Protein AF-A0A3A9AHB1-F1 (afdb_monomer)

Structure (mmCIF, N/CA/C/O backbone):
data_AF-A0A3A9AHB1-F1
#
_entry.id   AF-A0A3A9AHB1-F1
#
loop_
_atom_site.group_PDB
_atom_site.id
_atom_site.type_symbol
_atom_site.label_atom_id
_atom_site.label_alt_id
_atom_site.label_comp_id
_atom_site.label_asym_id
_atom_site.label_entity_id
_atom_site.label_seq_id
_atom_site.pdbx_PDB_ins_code
_atom_site.Cartn_x
_atom_site.Cartn_y
_atom_site.Cartn_z
_atom_site.occupancy
_atom_site.B_iso_or_equiv
_atom_site.auth_seq_id
_atom_site.auth_comp_id
_atom_site.auth_asym_id
_atom_site.auth_atom_id
_atom_site.pdbx_PDB_model_num
ATOM 1 N N . MET A 1 1 ? -11.901 16.495 0.425 1.00 64.56 1 MET A N 1
ATOM 2 C CA . MET A 1 1 ? -11.104 15.685 -0.528 1.00 64.56 1 MET A CA 1
ATOM 3 C C . MET A 1 1 ? -11.279 14.208 -0.194 1.00 64.56 1 MET A C 1
ATOM 5 O O . MET A 1 1 ? -11.136 13.852 0.966 1.00 64.56 1 MET A O 1
ATOM 9 N N . ASN A 1 2 ? -11.622 13.351 -1.160 1.00 88.25 2 ASN A N 1
ATOM 10 C CA . ASN A 1 2 ? -11.727 11.910 -0.906 1.00 88.2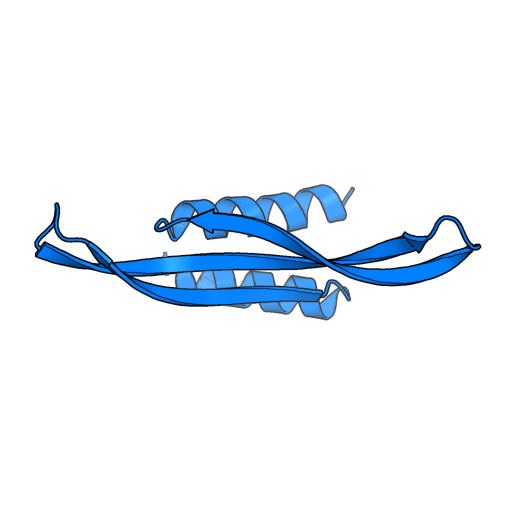5 2 ASN A CA 1
ATOM 11 C C . ASN A 1 2 ? -10.351 11.261 -1.117 1.00 88.25 2 ASN A C 1
ATOM 13 O O . ASN A 1 2 ? -9.947 11.035 -2.256 1.00 88.25 2 ASN A O 1
ATOM 17 N N . ILE A 1 3 ? -9.647 10.987 -0.016 1.00 86.94 3 ILE A N 1
ATOM 18 C CA . ILE A 1 3 ? -8.257 10.503 -0.018 1.00 86.94 3 ILE A CA 1
ATOM 19 C C . ILE A 1 3 ? -8.124 9.205 -0.819 1.00 86.94 3 ILE A C 1
ATOM 21 O O . ILE A 1 3 ? -7.226 9.082 -1.644 1.00 86.94 3 ILE A O 1
ATOM 25 N N . ARG A 1 4 ? -9.065 8.270 -0.660 1.00 87.06 4 ARG A N 1
ATOM 26 C CA . ARG A 1 4 ? -9.049 6.998 -1.389 1.00 87.06 4 ARG A CA 1
ATOM 27 C C . ARG A 1 4 ? -9.207 7.188 -2.898 1.00 87.06 4 ARG A C 1
ATOM 29 O O . ARG A 1 4 ? -8.488 6.558 -3.665 1.00 87.06 4 ARG A O 1
ATOM 36 N N . LYS A 1 5 ? -10.101 8.085 -3.334 1.00 90.88 5 LYS A N 1
ATOM 37 C CA . LYS A 1 5 ? -10.224 8.435 -4.762 1.00 90.88 5 LYS A CA 1
ATOM 38 C C . LYS A 1 5 ? -8.931 9.051 -5.302 1.00 90.88 5 LYS A C 1
ATOM 40 O O . LYS A 1 5 ? -8.548 8.725 -6.420 1.00 90.88 5 LYS A O 1
ATOM 45 N N . THR A 1 6 ? -8.262 9.906 -4.528 1.00 91.00 6 THR A N 1
ATOM 46 C CA . THR A 1 6 ? -6.976 10.502 -4.925 1.00 91.00 6 THR A CA 1
ATOM 47 C C . THR A 1 6 ? -5.876 9.445 -5.031 1.00 91.00 6 THR A C 1
ATOM 49 O O . THR A 1 6 ? -5.213 9.384 -6.060 1.00 91.00 6 THR A O 1
ATOM 52 N N . ILE A 1 7 ? -5.738 8.564 -4.033 1.00 89.62 7 ILE A N 1
ATOM 53 C CA . ILE A 1 7 ? -4.768 7.454 -4.047 1.00 89.62 7 ILE A CA 1
ATOM 54 C C . ILE A 1 7 ? -4.975 6.572 -5.281 1.00 89.62 7 ILE A C 1
ATOM 56 O O . ILE A 1 7 ? -4.015 6.293 -5.987 1.00 89.62 7 ILE A O 1
ATOM 60 N N . ASN A 1 8 ? -6.219 6.191 -5.587 1.00 90.19 8 ASN A N 1
ATOM 61 C CA . ASN A 1 8 ? -6.509 5.358 -6.755 1.00 90.19 8 ASN A CA 1
ATOM 62 C C . ASN A 1 8 ? -6.109 6.046 -8.068 1.00 90.19 8 ASN A C 1
ATOM 64 O O . ASN A 1 8 ? -5.520 5.407 -8.932 1.00 90.19 8 ASN A O 1
ATOM 68 N N . LYS A 1 9 ? -6.394 7.349 -8.215 1.00 91.56 9 LYS A N 1
ATOM 69 C CA . LYS A 1 9 ? -5.987 8.115 -9.404 1.00 91.56 9 LYS A CA 1
ATOM 70 C C . LYS A 1 9 ? -4.468 8.150 -9.564 1.00 91.56 9 LYS A C 1
ATOM 72 O O . LYS A 1 9 ? -3.973 7.916 -10.661 1.00 91.56 9 LYS A O 1
ATOM 77 N N . LEU A 1 10 ? -3.744 8.416 -8.478 1.00 88.81 10 LEU A N 1
ATOM 78 C CA . LEU A 1 10 ? -2.282 8.452 -8.496 1.00 88.81 10 LEU A CA 1
ATOM 79 C C . LEU A 1 10 ? -1.686 7.068 -8.772 1.00 88.81 10 LEU A C 1
ATOM 81 O O . LEU A 1 10 ? -0.777 6.947 -9.583 1.00 88.81 10 LEU A O 1
ATOM 85 N N . GLN A 1 11 ? -2.243 6.012 -8.174 1.00 88.19 11 GLN A N 1
ATOM 86 C CA . GLN A 1 11 ? -1.832 4.639 -8.455 1.00 88.19 11 GLN A CA 1
ATOM 87 C C . GLN A 1 11 ? -2.022 4.298 -9.939 1.00 88.19 11 GLN A C 1
ATOM 89 O O . GLN A 1 11 ? -1.115 3.747 -10.557 1.00 88.19 11 GLN A O 1
ATOM 94 N N . SER A 1 12 ? -3.166 4.651 -10.534 1.00 89.69 12 SER A N 1
ATOM 95 C CA . SER A 1 12 ? -3.397 4.458 -11.969 1.00 89.69 12 SER A CA 1
ATOM 96 C C . SER A 1 12 ? -2.399 5.237 -12.831 1.00 89.69 12 SER A C 1
ATOM 98 O O . SER A 1 12 ? -1.918 4.693 -13.821 1.00 89.69 12 SER A O 1
ATOM 100 N N . ALA A 1 13 ? -2.049 6.469 -12.450 1.00 89.94 13 ALA A N 1
ATOM 101 C CA . ALA A 1 13 ? -1.049 7.267 -13.158 1.00 89.94 13 ALA A CA 1
ATOM 102 C C . ALA A 1 13 ? 0.358 6.642 -13.084 1.00 89.94 13 ALA A C 1
ATOM 104 O O . ALA A 1 13 ? 1.036 6.545 -14.104 1.00 89.94 13 ALA A O 1
ATOM 105 N N . LEU A 1 14 ? 0.772 6.148 -11.911 1.00 86.19 14 LEU A N 1
ATOM 106 C CA . LEU A 1 14 ? 2.047 5.441 -11.734 1.00 86.19 14 LEU A CA 1
ATOM 107 C C . LEU A 1 14 ? 2.118 4.158 -12.571 1.00 86.19 14 LEU A C 1
ATOM 109 O O . LEU A 1 14 ? 3.133 3.904 -13.218 1.00 86.19 14 LEU A O 1
ATOM 113 N N . ILE A 1 15 ? 1.030 3.382 -12.604 1.00 87.31 15 ILE A N 1
ATOM 114 C CA . ILE A 1 15 ? 0.931 2.173 -13.434 1.00 87.31 15 ILE A CA 1
ATOM 115 C C . ILE A 1 15 ? 1.022 2.531 -14.921 1.00 87.31 15 ILE A C 1
ATOM 117 O O . ILE A 1 15 ? 1.729 1.852 -15.662 1.00 87.31 15 ILE A O 1
ATOM 121 N N . ALA A 1 16 ? 0.366 3.611 -15.357 1.00 86.94 16 ALA A N 1
ATOM 122 C CA . ALA A 1 16 ? 0.445 4.087 -16.738 1.00 86.94 16 ALA A CA 1
ATOM 123 C C . ALA A 1 16 ? 1.866 4.531 -17.135 1.00 86.94 16 ALA A C 1
ATOM 125 O O . ALA A 1 16 ? 2.267 4.320 -18.276 1.00 86.94 16 ALA A O 1
ATOM 126 N N . LYS A 1 17 ? 2.649 5.074 -16.192 1.00 86.25 17 LYS A N 1
ATOM 127 C CA . LYS A 1 17 ? 4.080 5.381 -16.380 1.00 86.25 17 LYS A CA 1
ATOM 128 C C . LYS A 1 17 ? 4.990 4.135 -16.353 1.00 86.25 17 LYS A C 1
ATOM 130 O O . LYS A 1 17 ? 6.192 4.259 -16.554 1.00 86.25 17 LYS A O 1
ATOM 135 N N . GLY A 1 18 ? 4.446 2.937 -16.118 1.00 81.19 18 GLY A N 1
ATOM 136 C CA . GLY A 1 18 ? 5.197 1.675 -16.102 1.00 81.19 18 GLY A CA 1
ATOM 137 C C . GLY A 1 18 ? 5.715 1.250 -14.724 1.00 81.19 18 GLY A C 1
ATOM 138 O O . GLY A 1 18 ? 6.389 0.224 -14.615 1.00 81.19 18 GLY A O 1
ATOM 139 N N . TYR A 1 19 ? 5.383 1.980 -13.656 1.00 82.38 19 TYR A N 1
ATOM 140 C CA . TYR A 1 19 ? 5.765 1.595 -12.301 1.00 82.38 19 TYR A CA 1
ATOM 141 C C . TYR A 1 19 ? 4.761 0.618 -11.693 1.00 82.38 19 TYR A C 1
ATOM 143 O O . TYR A 1 19 ? 3.561 0.884 -11.606 1.00 82.38 19 TYR A O 1
ATOM 151 N N . ILE A 1 20 ? 5.259 -0.520 -11.208 1.00 81.12 20 ILE A N 1
ATOM 152 C CA . ILE A 1 20 ? 4.410 -1.564 -10.635 1.00 81.12 20 ILE A CA 1
ATOM 153 C C . ILE A 1 20 ? 4.353 -1.398 -9.112 1.00 81.12 20 ILE A C 1
ATOM 155 O O . ILE A 1 20 ? 5.126 -2.014 -8.373 1.00 81.12 20 ILE A O 1
ATOM 159 N N . TYR A 1 21 ? 3.400 -0.580 -8.655 1.00 84.50 21 TYR A N 1
ATOM 160 C CA . TYR A 1 21 ? 3.037 -0.450 -7.242 1.00 84.50 21 TYR A CA 1
ATOM 161 C C . TYR A 1 21 ? 1.790 -1.259 -6.911 1.00 84.50 21 TYR A C 1
ATOM 163 O O . TYR A 1 21 ? 0.767 -1.196 -7.600 1.00 84.50 21 TYR A O 1
ATOM 171 N N . LYS A 1 22 ? 1.845 -1.971 -5.789 1.00 87.31 22 LYS A N 1
ATOM 172 C CA . LYS A 1 22 ? 0.724 -2.731 -5.249 1.00 87.31 22 LYS A CA 1
ATOM 173 C C . LYS A 1 22 ? 0.366 -2.179 -3.874 1.00 87.31 22 LYS A C 1
ATOM 175 O O . LYS A 1 22 ? 1.152 -2.290 -2.934 1.00 87.31 22 LYS A O 1
ATOM 180 N N . ILE A 1 23 ? -0.820 -1.580 -3.782 1.00 89.31 23 ILE A N 1
ATOM 181 C CA . ILE A 1 23 ? -1.407 -1.079 -2.537 1.00 89.31 23 ILE A CA 1
ATOM 182 C C . ILE A 1 23 ? -2.416 -2.120 -2.049 1.00 89.31 23 ILE A C 1
ATOM 184 O O . ILE A 1 23 ? -3.479 -2.288 -2.643 1.00 89.31 23 ILE A O 1
ATOM 188 N N . ASN A 1 24 ? -2.077 -2.838 -0.982 1.00 90.06 24 ASN A N 1
ATOM 189 C CA . ASN A 1 24 ? -2.943 -3.837 -0.365 1.00 90.06 24 ASN A CA 1
ATOM 190 C C . ASN A 1 24 ? -3.609 -3.255 0.883 1.00 90.06 24 ASN A C 1
ATOM 192 O O . ASN A 1 24 ? -2.973 -2.557 1.672 1.00 90.06 24 ASN A O 1
ATOM 196 N N . THR A 1 25 ? -4.879 -3.589 1.089 1.00 91.69 25 THR A N 1
ATOM 197 C CA . THR A 1 25 ? -5.611 -3.276 2.319 1.00 91.69 25 THR A CA 1
ATOM 198 C C . THR A 1 25 ? -5.845 -4.549 3.106 1.00 91.69 25 THR A C 1
ATOM 200 O O . THR A 1 25 ? -6.322 -5.530 2.539 1.00 91.69 25 THR A O 1
ATOM 203 N N . TYR A 1 26 ? -5.554 -4.528 4.399 1.00 94.06 26 TYR A N 1
ATOM 204 C CA . TYR A 1 26 ? -5.814 -5.649 5.295 1.00 94.06 26 TYR A CA 1
ATOM 205 C C . TYR A 1 26 ? -6.504 -5.156 6.563 1.00 94.06 26 TYR A C 1
ATOM 207 O O . TYR A 1 26 ? -6.476 -3.967 6.878 1.00 94.06 26 TYR A O 1
ATOM 215 N N . GLN A 1 27 ? -7.155 -6.066 7.277 1.00 93.88 27 GLN A N 1
ATOM 216 C CA . GLN A 1 27 ? -7.821 -5.759 8.533 1.00 93.88 27 GLN A CA 1
ATOM 217 C C . GLN A 1 27 ? -7.263 -6.644 9.635 1.00 93.88 27 GLN A C 1
ATOM 219 O O . GLN A 1 27 ? -6.946 -7.808 9.401 1.00 93.88 27 GLN A O 1
ATOM 224 N N . PHE A 1 28 ? -7.117 -6.074 10.822 1.00 93.94 28 PHE A N 1
ATOM 225 C CA . PHE A 1 28 ? -6.694 -6.800 12.008 1.00 93.94 28 PHE A CA 1
ATOM 226 C C . PHE A 1 28 ? -7.403 -6.235 13.232 1.00 93.94 28 PHE A C 1
ATOM 228 O O . PHE A 1 28 ? -7.667 -5.034 13.323 1.00 93.94 28 PHE A O 1
ATOM 235 N N . TYR A 1 29 ? -7.734 -7.111 14.171 1.00 95.00 29 TYR A N 1
ATOM 236 C CA . TYR A 1 29 ? -8.353 -6.704 15.419 1.00 95.00 29 TYR A CA 1
ATOM 237 C C . TYR A 1 29 ? -7.277 -6.192 16.381 1.00 95.00 29 TYR A C 1
ATOM 239 O O . TYR A 1 29 ? -6.207 -6.791 16.490 1.00 95.00 29 TYR A O 1
ATOM 247 N N . ARG A 1 30 ? -7.528 -5.058 17.044 1.00 92.00 30 ARG A N 1
ATOM 248 C CA . ARG A 1 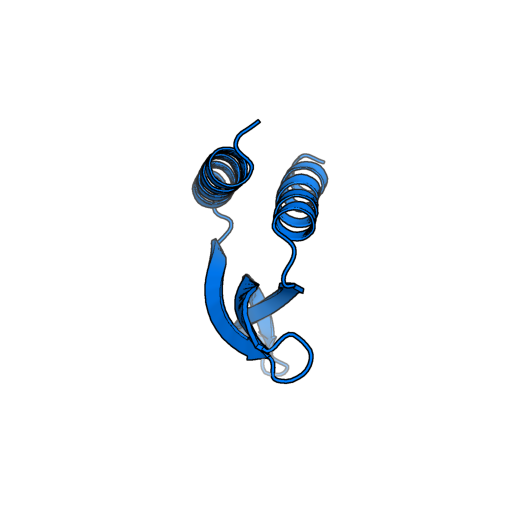30 ? -6.612 -4.489 18.040 1.00 92.00 30 ARG A CA 1
ATOM 249 C C . ARG A 1 30 ? -7.284 -4.469 19.403 1.00 92.00 30 ARG A C 1
ATOM 251 O O . ARG A 1 30 ? -8.123 -3.602 19.654 1.00 92.00 30 ARG A O 1
ATOM 258 N N . ASP A 1 31 ? -6.825 -5.341 20.295 1.00 93.25 31 ASP A N 1
ATOM 259 C CA . ASP A 1 31 ? -7.393 -5.513 21.639 1.00 93.25 31 ASP A CA 1
ATOM 260 C C . ASP A 1 31 ? -7.396 -4.205 22.441 1.00 93.25 31 ASP A C 1
ATOM 262 O O . ASP A 1 31 ? -8.406 -3.831 23.026 1.00 93.25 31 ASP A O 1
ATOM 266 N N . GLN A 1 32 ? -6.308 -3.427 22.366 1.00 91.69 32 GLN A N 1
ATOM 267 C CA . GLN A 1 32 ? -6.182 -2.131 23.055 1.00 91.69 32 GLN A CA 1
ATOM 268 C C . GLN A 1 32 ? -7.274 -1.111 22.697 1.00 91.69 32 GLN A C 1
ATOM 270 O O . GLN A 1 32 ? -7.541 -0.206 23.479 1.00 91.69 32 GLN A O 1
ATOM 275 N N . GLN A 1 33 ? -7.854 -1.198 21.497 1.00 86.44 33 GLN A N 1
ATOM 276 C CA . GLN A 1 33 ? -8.905 -0.282 21.039 1.00 86.44 33 GLN A CA 1
ATOM 277 C C . GLN A 1 33 ? -10.260 -0.984 20.896 1.00 86.44 33 GLN A C 1
ATOM 279 O O . GLN A 1 33 ? -11.212 -0.339 20.460 1.00 86.44 33 GLN A O 1
ATOM 284 N N . ASN A 1 34 ? -10.332 -2.283 21.222 1.00 94.25 34 ASN A N 1
ATOM 285 C CA . ASN A 1 34 ? -11.514 -3.134 21.091 1.00 94.25 34 ASN A CA 1
ATOM 286 C C . ASN A 1 34 ? -12.220 -2.974 19.727 1.00 94.25 34 ASN A C 1
ATOM 288 O O . ASN A 1 34 ? -13.441 -2.846 19.641 1.00 94.25 34 ASN A O 1
ATOM 292 N N . ARG A 1 35 ? -11.444 -2.890 18.639 1.00 93.81 35 ARG A N 1
ATOM 293 C CA . ARG A 1 35 ? -11.992 -2.670 17.293 1.00 93.81 35 ARG A CA 1
ATOM 294 C C . ARG A 1 35 ? -11.134 -3.274 16.194 1.00 93.81 35 ARG A C 1
ATOM 296 O O . ARG A 1 35 ? -9.921 -3.430 16.337 1.00 93.81 35 ARG A O 1
ATOM 303 N N . MET A 1 36 ? -11.775 -3.521 15.0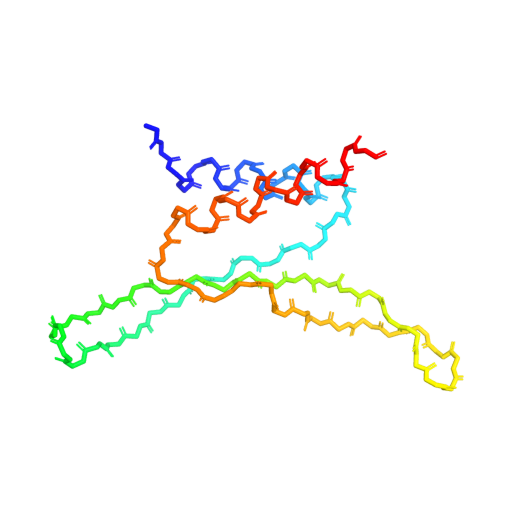55 1.00 95.00 36 MET A N 1
ATOM 304 C CA . MET A 1 36 ? -11.100 -3.842 13.802 1.00 95.00 36 MET A CA 1
ATOM 305 C C . MET A 1 36 ? -10.430 -2.587 13.232 1.00 95.00 36 MET A C 1
ATOM 307 O O . MET A 1 36 ? -11.067 -1.544 13.077 1.00 95.00 36 MET A O 1
ATOM 311 N N . ILE A 1 37 ? -9.148 -2.686 12.899 1.00 94.31 37 ILE A N 1
ATOM 312 C CA . ILE A 1 37 ? -8.364 -1.624 12.270 1.00 94.31 37 ILE A CA 1
ATOM 313 C C . ILE A 1 37 ? -8.044 -2.034 10.840 1.00 94.31 37 ILE A C 1
ATOM 315 O O . ILE A 1 37 ? -7.745 -3.191 10.560 1.00 94.31 37 ILE A O 1
ATOM 319 N N . THR A 1 38 ? -8.109 -1.069 9.924 1.00 93.00 38 THR A N 1
ATOM 320 C CA . THR A 1 38 ? -7.676 -1.259 8.538 1.00 93.00 38 THR A CA 1
ATOM 321 C C . THR A 1 38 ? -6.243 -0.763 8.377 1.00 93.00 38 THR A C 1
ATOM 323 O O . THR A 1 38 ? -5.969 0.415 8.607 1.00 93.00 38 THR A O 1
ATOM 326 N N . GLY A 1 39 ? -5.351 -1.659 7.970 1.00 93.88 39 GLY A N 1
ATOM 327 C CA . GLY A 1 39 ? -3.985 -1.361 7.563 1.00 93.88 39 GLY A CA 1
ATOM 328 C C . GLY A 1 39 ? -3.843 -1.276 6.043 1.00 93.88 39 GLY A C 1
ATOM 329 O O . GLY A 1 39 ? -4.624 -1.856 5.281 1.00 93.88 39 GLY A O 1
ATOM 330 N N . TYR A 1 40 ? -2.821 -0.552 5.611 1.00 93.94 40 TYR A N 1
ATOM 331 C CA . TYR A 1 40 ? -2.435 -0.347 4.223 1.00 93.94 40 TYR A CA 1
ATOM 332 C C . TYR A 1 40 ? -0.970 -0.731 4.065 1.00 93.94 40 TYR A C 1
ATOM 334 O O . TYR A 1 40 ? -0.113 -0.232 4.792 1.00 93.94 40 TYR A O 1
ATOM 342 N N . ARG A 1 41 ? -0.685 -1.586 3.085 1.00 93.38 41 ARG A N 1
ATOM 343 C CA . ARG A 1 41 ? 0.668 -2.005 2.727 1.00 93.38 41 ARG A CA 1
ATOM 344 C C . ARG A 1 41 ? 0.956 -1.606 1.286 1.00 93.38 41 ARG A C 1
ATOM 346 O O . ARG A 1 41 ? 0.226 -2.020 0.388 1.00 93.38 41 ARG A O 1
ATOM 353 N N . ILE A 1 42 ? 2.019 -0.841 1.066 1.00 91.81 42 ILE A N 1
ATOM 354 C CA . IL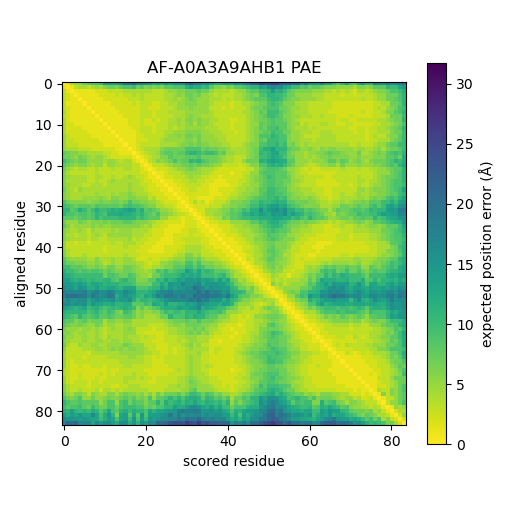E A 1 42 ? 2.514 -0.484 -0.265 1.00 91.81 42 ILE A CA 1
ATOM 355 C C . ILE A 1 42 ? 3.752 -1.322 -0.556 1.00 91.81 42 ILE A C 1
ATOM 357 O O . ILE A 1 42 ? 4.696 -1.351 0.231 1.00 91.81 42 ILE A O 1
ATOM 361 N N . THR A 1 43 ? 3.744 -1.985 -1.705 1.00 91.19 43 THR A N 1
ATOM 362 C CA . THR A 1 43 ? 4.890 -2.738 -2.222 1.00 91.19 43 THR A CA 1
ATOM 363 C C . THR A 1 43 ? 5.216 -2.278 -3.634 1.00 91.19 43 THR A C 1
ATOM 365 O O . THR A 1 43 ? 4.304 -2.014 -4.419 1.00 91.19 43 THR A O 1
ATOM 368 N N . GLU A 1 44 ? 6.500 -2.189 -3.955 1.00 89.19 44 GLU A N 1
ATOM 369 C CA . GLU A 1 44 ? 7.002 -1.880 -5.294 1.00 89.19 44 GLU A CA 1
ATOM 370 C C . GLU A 1 44 ? 7.810 -3.067 -5.819 1.00 89.19 44 GLU A C 1
ATOM 372 O O . GLU A 1 44 ? 8.633 -3.644 -5.100 1.00 89.19 44 GLU A O 1
ATOM 377 N N . LYS A 1 45 ? 7.595 -3.430 -7.087 1.00 85.44 45 LYS A N 1
ATOM 378 C CA . LYS A 1 45 ? 8.459 -4.396 -7.770 1.00 85.44 45 LYS A CA 1
ATOM 379 C C . LYS A 1 45 ? 9.742 -3.714 -8.207 1.00 85.44 45 LYS A C 1
ATOM 381 O O . LYS A 1 45 ? 9.749 -2.995 -9.204 1.00 85.44 45 LYS A O 1
ATOM 386 N N . ARG A 1 46 ? 10.840 -3.999 -7.508 1.00 83.88 46 ARG A N 1
ATOM 387 C CA . ARG A 1 46 ? 12.176 -3.559 -7.919 1.00 83.88 46 ARG A CA 1
ATOM 388 C C . ARG A 1 46 ? 12.929 -4.700 -8.583 1.00 83.88 46 ARG A C 1
ATOM 390 O O . ARG A 1 46 ? 12.965 -5.827 -8.081 1.00 83.88 46 ARG A O 1
ATOM 397 N N . GLN A 1 47 ? 13.537 -4.392 -9.723 1.00 82.38 47 GLN A N 1
ATOM 398 C CA . GLN A 1 47 ? 14.535 -5.264 -10.323 1.00 82.38 47 GLN A CA 1
ATOM 399 C C . GLN A 1 47 ? 15.831 -5.117 -9.533 1.00 82.38 47 GLN A C 1
ATOM 401 O O . GLN A 1 47 ? 16.263 -4.007 -9.230 1.00 82.38 47 GLN A O 1
ATOM 406 N N . TYR A 1 48 ? 16.445 -6.236 -9.183 1.00 81.44 48 TYR A N 1
ATOM 407 C CA . TYR A 1 48 ? 17.748 -6.255 -8.546 1.00 81.44 48 TYR A CA 1
ATOM 408 C C . TYR A 1 48 ? 18.639 -7.273 -9.244 1.00 81.44 48 TYR A C 1
ATOM 410 O O . TYR A 1 48 ? 18.190 -8.333 -9.692 1.00 81.44 48 TYR A O 1
ATOM 418 N N . ARG A 1 49 ? 19.925 -6.940 -9.326 1.00 80.62 49 ARG A N 1
ATOM 419 C CA . ARG A 1 49 ? 20.933 -7.832 -9.881 1.00 80.62 49 ARG A CA 1
ATOM 420 C C . ARG A 1 49 ? 21.449 -8.737 -8.773 1.00 80.62 49 ARG A C 1
ATOM 422 O O . ARG A 1 49 ? 21.966 -8.268 -7.759 1.00 80.62 49 ARG A O 1
ATOM 429 N N . LYS A 1 50 ? 21.288 -10.043 -8.947 1.00 80.56 50 LYS A N 1
ATOM 430 C CA . LYS A 1 50 ? 21.879 -11.039 -8.053 1.00 80.56 50 LYS A CA 1
ATOM 431 C C . LYS A 1 50 ? 23.403 -11.067 -8.240 1.00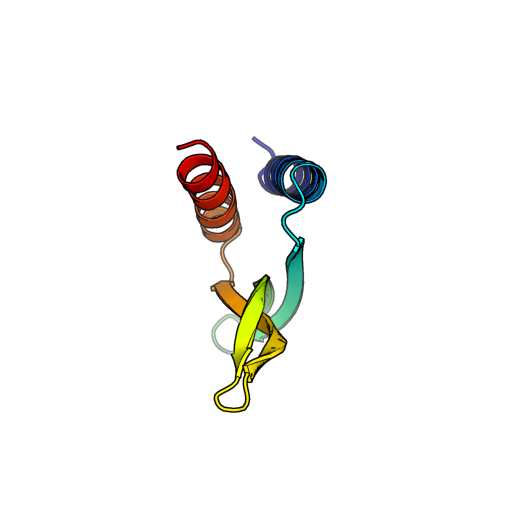 80.56 50 LYS A C 1
ATOM 433 O O . LYS A 1 50 ? 23.927 -10.674 -9.282 1.00 80.56 50 LYS A O 1
ATOM 438 N N . LYS A 1 51 ? 24.126 -11.597 -7.245 1.00 79.94 51 LYS A N 1
ATOM 439 C CA . LYS A 1 51 ? 25.597 -11.740 -7.291 1.00 79.94 51 LYS A CA 1
ATOM 440 C C . LYS A 1 51 ? 26.093 -12.612 -8.457 1.00 79.94 51 LYS A C 1
ATOM 442 O O . LYS A 1 51 ? 27.216 -12.432 -8.902 1.00 79.94 51 LYS A O 1
ATOM 447 N N . ASN A 1 52 ? 25.253 -13.518 -8.959 1.00 81.62 52 ASN A N 1
ATOM 448 C CA . ASN A 1 52 ? 25.518 -14.378 -10.119 1.00 81.62 52 ASN A CA 1
ATOM 449 C C . ASN A 1 52 ? 25.254 -13.687 -11.476 1.00 81.62 52 ASN A C 1
ATOM 451 O O . ASN A 1 52 ? 25.378 -14.325 -12.514 1.00 81.62 52 ASN A O 1
ATOM 455 N N . GLY A 1 53 ? 24.874 -12.405 -11.486 1.00 80.00 53 GLY A N 1
ATOM 456 C CA . GLY A 1 53 ? 24.619 -11.638 -12.705 1.00 80.00 53 GLY A CA 1
ATOM 457 C C . GLY A 1 53 ? 23.186 -11.711 -13.237 1.00 80.00 53 GLY A C 1
ATOM 458 O O . GLY A 1 53 ? 22.858 -10.917 -14.116 1.00 80.00 53 GLY A O 1
ATOM 459 N N . GLU A 1 54 ? 22.323 -12.571 -12.688 1.00 85.12 54 GLU A N 1
ATOM 460 C CA . GLU A 1 54 ? 20.915 -12.668 -13.088 1.00 85.12 54 GLU A CA 1
ATOM 461 C C . GLU A 1 54 ? 20.088 -11.474 -12.591 1.00 85.12 54 GLU A C 1
ATOM 463 O O . GLU A 1 54 ? 20.217 -11.025 -11.445 1.00 85.12 54 GLU A O 1
ATOM 468 N N . MET A 1 55 ? 19.180 -11.002 -13.445 1.00 79.25 55 MET A N 1
ATOM 469 C CA . MET A 1 55 ? 18.150 -10.030 -13.083 1.00 79.25 55 MET A CA 1
ATOM 470 C C . MET A 1 55 ? 16.987 -10.756 -12.410 1.00 79.25 55 MET A C 1
ATOM 472 O O . MET A 1 55 ? 16.412 -11.682 -12.976 1.00 79.25 55 MET A O 1
ATOM 476 N N . SER A 1 56 ? 16.628 -10.336 -11.201 1.00 82.69 56 SER A N 1
ATOM 477 C CA . SER A 1 56 ? 15.493 -10.887 -10.465 1.00 82.69 56 SER A CA 1
ATOM 478 C C . SER A 1 56 ? 14.580 -9.764 -10.000 1.00 82.69 56 SER A C 1
ATOM 480 O O . SER A 1 56 ? 15.010 -8.626 -9.819 1.00 82.69 56 SER A O 1
ATOM 482 N N . VAL A 1 57 ? 13.305 -10.079 -9.801 1.00 83.44 57 VAL A N 1
ATOM 483 C CA . VAL A 1 57 ? 12.313 -9.124 -9.298 1.00 83.44 57 VAL A CA 1
ATOM 484 C C . VAL A 1 57 ? 12.041 -9.439 -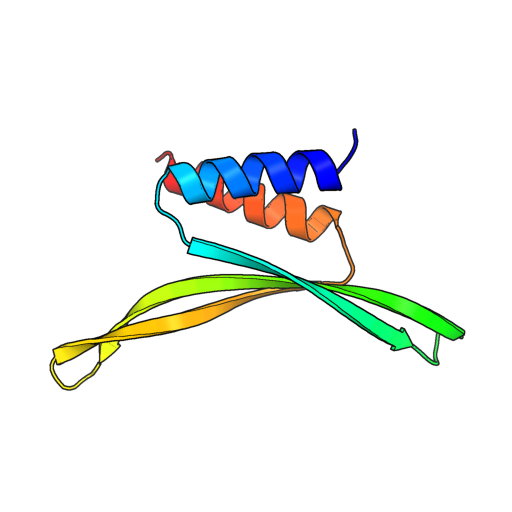7.835 1.00 83.44 57 VAL A C 1
ATOM 486 O O . VAL A 1 57 ? 11.850 -10.603 -7.482 1.00 83.44 57 VAL A O 1
ATOM 489 N N . LYS A 1 58 ? 12.039 -8.416 -6.980 1.00 85.50 58 LYS A N 1
ATOM 490 C CA . LYS A 1 58 ? 11.625 -8.534 -5.581 1.00 85.50 58 LYS A CA 1
ATOM 491 C C . LYS A 1 58 ? 10.538 -7.515 -5.286 1.00 85.50 58 LYS A C 1
ATOM 493 O O . LYS A 1 58 ? 10.664 -6.349 -5.658 1.00 85.50 58 LYS A O 1
ATOM 498 N N . ASP A 1 59 ? 9.505 -7.966 -4.585 1.00 85.69 59 ASP A N 1
ATOM 499 C CA . ASP A 1 59 ? 8.537 -7.072 -3.962 1.00 85.69 59 ASP A CA 1
ATOM 500 C C . ASP A 1 59 ? 9.200 -6.453 -2.723 1.00 85.69 59 ASP A C 1
ATOM 502 O O . ASP A 1 59 ? 9.551 -7.154 -1.769 1.00 85.69 59 ASP A O 1
ATOM 506 N N . VAL A 1 60 ? 9.429 -5.143 -2.762 1.00 88.12 60 VAL A N 1
ATOM 507 C CA . VAL A 1 60 ? 9.977 -4.372 -1.644 1.00 88.12 60 VAL A CA 1
ATOM 508 C C . VAL A 1 60 ? 8.826 -3.648 -0.960 1.00 88.12 60 VAL A C 1
ATOM 510 O O . VAL A 1 60 ? 8.055 -2.950 -1.616 1.00 88.12 60 VAL A O 1
ATOM 513 N N . GLU A 1 61 ? 8.686 -3.833 0.353 1.00 90.06 61 GLU A N 1
ATOM 514 C CA . GLU A 1 61 ? 7.721 -3.077 1.154 1.00 90.06 61 GLU A CA 1
ATOM 515 C C . GLU A 1 61 ? 8.228 -1.643 1.334 1.00 90.06 61 GLU A C 1
ATOM 517 O O . GLU A 1 61 ? 9.323 -1.434 1.850 1.00 90.06 61 GLU A O 1
ATOM 522 N N . LEU A 1 62 ? 7.433 -0.673 0.880 1.00 88.19 62 LEU A N 1
ATOM 523 C CA . LEU A 1 62 ? 7.731 0.757 1.005 1.00 88.19 62 LEU A CA 1
ATOM 524 C C . LEU A 1 62 ? 7.026 1.381 2.209 1.00 88.19 62 LEU A C 1
ATOM 526 O O . LEU A 1 62 ? 7.545 2.299 2.835 1.00 88.19 62 LEU A O 1
ATOM 530 N N . LEU A 1 63 ? 5.824 0.898 2.522 1.00 92.06 63 LEU A N 1
ATOM 531 C CA . LEU A 1 63 ? 5.022 1.417 3.621 1.00 92.06 63 LEU A CA 1
ATOM 532 C C . LEU A 1 63 ? 4.139 0.318 4.195 1.00 92.06 63 LEU A C 1
ATOM 534 O O . LEU A 1 63 ? 3.499 -0.427 3.449 1.00 92.06 63 LEU A O 1
ATOM 538 N N . ASN A 1 64 ? 4.019 0.308 5.517 1.00 92.31 64 ASN A N 1
ATOM 539 C CA . ASN A 1 64 ? 2.970 -0.399 6.228 1.00 92.31 64 ASN A CA 1
ATOM 540 C C . ASN A 1 64 ? 2.396 0.513 7.317 1.00 92.31 64 ASN A C 1
ATOM 542 O O . ASN A 1 64 ? 3.076 0.820 8.294 1.00 92.31 64 ASN A O 1
ATOM 546 N N . SER A 1 65 ? 1.166 0.988 7.128 1.00 92.56 65 SER A N 1
ATOM 547 C CA . SER A 1 65 ? 0.555 1.985 8.009 1.00 92.56 65 SER A CA 1
ATOM 548 C C . SER A 1 65 ? -0.954 1.815 8.122 1.00 92.56 65 SER A C 1
ATOM 550 O O . SER A 1 65 ? -1.624 1.348 7.206 1.00 92.56 65 SER A O 1
ATOM 552 N N . CYS A 1 66 ? -1.518 2.250 9.246 1.00 91.88 66 CYS A N 1
ATOM 553 C CA . CYS A 1 66 ? -2.967 2.345 9.443 1.00 91.88 66 CYS A CA 1
ATOM 554 C C . CYS A 1 66 ? -3.542 3.704 8.996 1.00 91.88 66 CYS A C 1
ATOM 556 O O . CYS A 1 66 ? -4.742 3.942 9.135 1.00 91.88 66 CYS A O 1
ATOM 558 N N . SER A 1 67 ? -2.707 4.610 8.472 1.00 90.88 67 SER A N 1
ATOM 55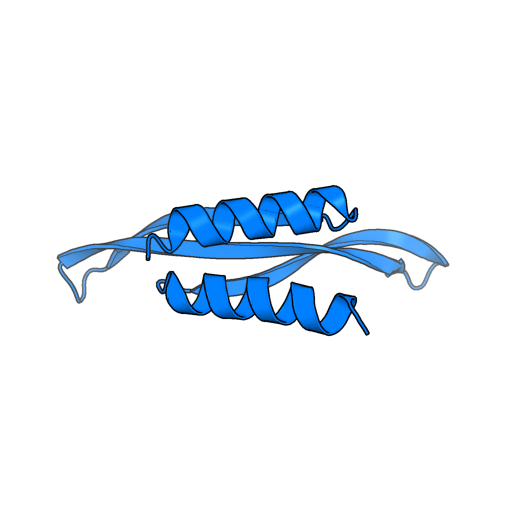9 C CA . SER A 1 67 ? -3.096 5.961 8.065 1.00 90.88 67 SER A CA 1
ATOM 560 C C . SER A 1 67 ? -3.211 6.092 6.546 1.00 90.88 67 SER A C 1
ATOM 562 O O . SER A 1 67 ? -2.224 6.001 5.820 1.00 90.88 67 SER A O 1
ATOM 564 N N . GLN A 1 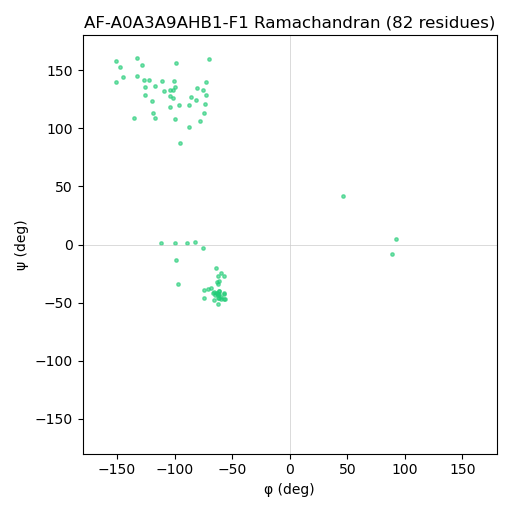68 ? -4.412 6.412 6.049 1.00 88.38 68 GLN A N 1
ATOM 565 C CA . GLN A 1 68 ? -4.606 6.731 4.625 1.00 88.38 68 GLN A CA 1
ATOM 566 C C . GLN A 1 68 ? -3.821 7.977 4.183 1.00 88.38 68 GLN A C 1
ATOM 568 O O . GLN A 1 68 ? -3.478 8.103 3.010 1.00 88.38 68 GLN A O 1
ATOM 573 N N . VAL A 1 69 ? -3.542 8.908 5.100 1.00 90.56 69 VAL A N 1
ATOM 574 C CA . VAL A 1 69 ? -2.788 10.130 4.787 1.00 90.56 69 VAL A CA 1
ATOM 575 C C . VAL A 1 69 ? -1.320 9.804 4.519 1.00 90.56 69 VAL A C 1
ATOM 577 O O . VAL A 1 69 ? -0.733 10.376 3.607 1.00 90.56 69 VAL A O 1
ATOM 580 N N . GLU A 1 70 ? -0.734 8.866 5.264 1.00 91.00 70 GLU A N 1
ATOM 581 C CA . GLU A 1 70 ? 0.641 8.414 5.013 1.00 91.00 70 GLU A CA 1
ATOM 582 C C . GLU A 1 70 ? 0.761 7.697 3.670 1.00 91.00 70 GLU A C 1
ATOM 584 O O . GLU A 1 70 ? 1.687 7.975 2.914 1.00 91.00 70 GLU A O 1
ATOM 589 N N . VAL A 1 71 ? -0.227 6.865 3.321 1.00 90.19 71 VAL A N 1
ATOM 590 C CA . VAL A 1 71 ? -0.301 6.231 1.994 1.00 90.19 71 VAL A CA 1
ATOM 591 C C . VAL A 1 71 ? -0.303 7.286 0.892 1.00 90.19 71 VAL A C 1
ATOM 593 O O . VAL A 1 71 ? 0.453 7.175 -0.068 1.00 90.19 71 VAL A O 1
ATOM 596 N N . LEU A 1 72 ? -1.122 8.333 1.036 1.00 90.06 72 LEU A N 1
ATOM 597 C CA . LEU A 1 72 ? -1.174 9.419 0.060 1.00 90.06 72 LEU A CA 1
ATOM 598 C C . LEU A 1 72 ? 0.168 10.153 -0.055 1.00 90.06 72 LEU A C 1
ATOM 600 O O . LEU A 1 72 ? 0.593 10.434 -1.171 1.00 90.06 72 LEU A O 1
ATOM 604 N N . LYS A 1 73 ? 0.833 10.450 1.069 1.00 90.50 73 LYS A N 1
ATOM 605 C CA . LYS A 1 73 ? 2.139 11.127 1.074 1.00 90.50 73 LYS A CA 1
ATOM 606 C C . LYS A 1 73 ? 3.196 10.327 0.320 1.00 90.50 73 LYS A C 1
ATOM 608 O O . LYS A 1 73 ? 3.875 10.905 -0.516 1.00 90.50 73 LYS A O 1
ATOM 613 N N . VAL A 1 74 ? 3.290 9.019 0.569 1.00 89.06 74 VAL A N 1
ATOM 614 C CA . VAL A 1 74 ? 4.251 8.148 -0.126 1.00 89.06 74 VAL A CA 1
ATOM 615 C C . VAL A 1 74 ? 3.959 8.115 -1.623 1.00 89.06 74 VAL A C 1
ATOM 617 O O . VAL A 1 74 ? 4.833 8.409 -2.423 1.00 89.06 74 VAL A O 1
ATOM 620 N N . VAL A 1 75 ? 2.710 7.852 -2.017 1.00 86.62 75 VAL A N 1
ATOM 621 C CA . VAL A 1 75 ? 2.336 7.784 -3.441 1.00 86.62 75 VAL A CA 1
ATOM 622 C C . VAL A 1 75 ? 2.552 9.126 -4.158 1.00 86.62 75 VAL A C 1
ATOM 624 O O . VAL A 1 75 ? 2.903 9.148 -5.334 1.00 86.62 75 VAL A O 1
ATOM 627 N N . CYS A 1 76 ? 2.348 10.248 -3.464 1.00 86.81 76 CYS A N 1
ATOM 628 C CA . CYS A 1 76 ? 2.585 11.579 -4.014 1.00 86.81 76 CYS A CA 1
ATOM 629 C C . CYS A 1 76 ? 4.081 11.916 -4.110 1.00 86.81 76 CYS A C 1
ATOM 631 O O . CYS A 1 76 ? 4.491 12.512 -5.100 1.00 86.81 76 CYS A O 1
ATOM 633 N N . GLY A 1 77 ? 4.884 11.531 -3.112 1.00 85.56 77 GLY A N 1
ATOM 634 C CA . GLY A 1 77 ? 6.339 11.704 -3.129 1.00 85.56 77 GLY A CA 1
ATOM 635 C C . GLY A 1 77 ? 6.987 10.916 -4.263 1.00 85.56 77 GLY A C 1
ATOM 636 O O . GLY A 1 77 ? 7.730 11.483 -5.051 1.00 85.56 77 GLY A O 1
ATOM 637 N N . GLU A 1 78 ? 6.596 9.653 -4.432 1.00 77.38 78 GLU A N 1
ATOM 638 C CA . GLU A 1 78 ? 7.083 8.791 -5.518 1.00 77.38 78 GLU A CA 1
ATOM 639 C C . GLU A 1 78 ? 6.730 9.335 -6.914 1.00 77.38 78 GLU A C 1
ATOM 641 O O . GLU A 1 78 ? 7.476 9.125 -7.863 1.00 77.38 78 GLU A O 1
ATOM 646 N N . MET A 1 79 ? 5.603 10.042 -7.068 1.00 66.75 79 MET A N 1
ATOM 647 C CA . MET A 1 79 ? 5.279 10.736 -8.322 1.00 66.75 79 MET A CA 1
ATOM 648 C C . MET A 1 79 ? 6.210 11.926 -8.585 1.00 66.75 79 MET A C 1
ATOM 650 O O . MET A 1 79 ? 6.554 12.149 -9.740 1.00 66.75 79 MET A O 1
ATOM 654 N N . GLY A 1 80 ? 6.597 12.668 -7.541 1.00 69.75 80 GLY A N 1
ATOM 655 C CA . GLY A 1 80 ? 7.482 13.831 -7.648 1.00 69.75 80 GLY A CA 1
ATOM 656 C C . GLY A 1 80 ? 8.942 13.453 -7.892 1.00 69.75 80 GLY A C 1
ATOM 657 O O . GLY A 1 80 ? 9.553 13.980 -8.811 1.00 69.75 80 GLY A O 1
ATOM 658 N N . GLU A 1 81 ? 9.477 12.478 -7.150 1.00 64.38 81 GLU A N 1
ATOM 659 C CA . GLU A 1 81 ? 10.859 11.990 -7.328 1.00 64.38 81 GLU A CA 1
ATOM 660 C C . GLU A 1 81 ? 11.099 11.330 -8.695 1.00 64.38 81 GLU A C 1
ATOM 662 O O . GLU A 1 81 ? 12.237 11.179 -9.121 1.00 64.38 81 GLU A O 1
ATOM 667 N N . LYS A 1 82 ? 10.032 10.900 -9.378 1.00 59.22 82 LYS A N 1
ATOM 668 C CA . LYS A 1 82 ? 10.096 10.247 -10.694 1.00 59.22 82 LYS A CA 1
ATOM 669 C C . LYS A 1 82 ? 9.784 11.197 -11.857 1.00 59.22 82 LYS A C 1
ATOM 671 O O . LYS A 1 82 ? 9.719 10.743 -12.999 1.00 59.22 82 LYS A O 1
ATOM 676 N N . GLU A 1 83 ? 9.517 12.472 -11.573 1.00 55.62 83 GLU A N 1
ATOM 677 C CA . GLU A 1 83 ? 9.354 13.533 -12.578 1.00 55.62 83 GLU A CA 1
ATOM 678 C C . GLU A 1 83 ? 10.617 14.394 -12.771 1.00 55.62 83 GLU A C 1
ATOM 680 O O . GLU A 1 83 ? 10.686 15.097 -13.780 1.00 55.62 83 GLU A O 1
ATOM 685 N N . GLU A 1 84 ? 11.606 14.301 -11.871 1.00 44.56 84 GLU A N 1
ATOM 686 C CA . GLU A 1 84 ? 12.985 14.804 -12.056 1.00 44.56 84 GLU A CA 1
ATOM 687 C C . GLU A 1 84 ? 13.872 13.807 -12.820 1.00 44.56 84 GLU A C 1
ATOM 689 O O . GLU A 1 84 ? 14.719 14.281 -13.614 1.00 44.56 84 GLU A O 1
#

Radius of gyration: 15.36 Å; Cα contacts (8 Å, |Δi|>4): 118; chains: 1; bounding box: 38×30×40 Å

pLDDT: mean 86.01, std 9.01, range [44.56, 95.0]

Organism: NCBI:txid2320100

Secondary structure (DSSP, 8-state):
--HHHHHHHHHHHHHHTT--EEEEEEEEEEGGGTEEEEEEEEEEEEEEE-TTS-EEEEEEEEEEES-HHHHHHHHHHHHHHTT-

Mean predicted aligned error: 6.13 Å

Nearest PDB structures (foldseek):
  7m22-assembly1_D  TM=5.333E-01  e=9.328E-02  Human betaherpesvirus 5
  7m30-assembly1_D  TM=4.151E-01  e=4.445E-02  Human betaherpesvirus 5
  7t4r-assembly1_N  TM=4.189E-01  e=9.328E-02  Human betaherpesvirus 5
  7t4s-assembly1_D  TM=3.959E-01  e=9.328E-02  Human betaher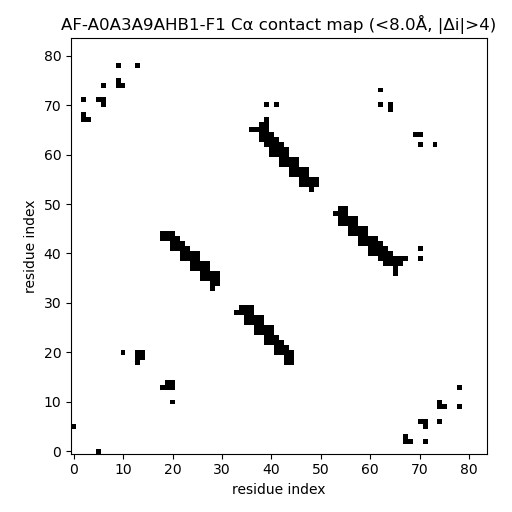pesvirus 5
  5vod-assembly1_D  TM=3.644E-01  e=8.720E-02  Human herpesvirus 5 strain Merlin

Foldseek 3Di:
DPLVVLLVVLCVVCVVVVWDKDKDKDWDQDPVVRDIAIKIWIWTWDWDQDPVRDTDTDTDTPDIGSDSVVSSVVSVVVVVVVVD

Solvent-accessible surface area (backbone atoms only — not comparable to full-atom values): 5062 Å² total; per-residue (Å²): 134,63,63,69,62,50,42,52,53,52,52,52,51,40,44,74,74,69,44,60,70,47,81,46,78,48,75,48,77,38,77,96,72,74,42,79,43,59,36,39,37,35,30,35,64,43,78,45,74,45,97,87,70,49,80,44,79,42,81,41,78,77,43,78,42,70,47,72,66,58,54,42,51,52,60,52,48,57,55,52,72,70,71,113

Sequence (84 aa):
MNIRKTINKLQSALIAKGYIYKINTYQFYRDQQNRMITGYRITEKRQYRKKNGEMSVKDVELLNSCSQVEVLKVVCGEMGEKEE